Protei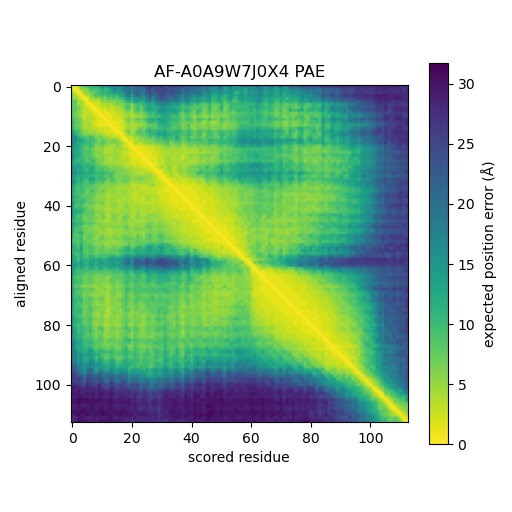n AF-A0A9W7J0X4-F1 (afdb_monomer)

Sequence (113 aa):
MAFIGEAALSKLFDLLLGNSIDAVLSFVADHKQVYDQLQEWKSILPGIKAVLNHAEEKQIKDEAVKTWLDDLQDLAYDADDILDDFAYQELRLKLHNTQAQSRPSKIRKLLST

Structure (mmCIF, N/CA/C/O backbone):
data_AF-A0A9W7J0X4-F1
#
_entry.id   AF-A0A9W7J0X4-F1
#
loop_
_atom_site.group_PDB
_atom_site.id
_atom_site.type_symbol
_atom_site.label_atom_id
_atom_site.label_alt_id
_atom_site.label_comp_id
_atom_site.label_asym_id
_atom_site.label_entity_id
_atom_site.label_seq_id
_atom_site.pdbx_PDB_ins_code
_atom_site.Cartn_x
_atom_site.Cartn_y
_atom_site.Cartn_z
_atom_site.occupancy
_atom_site.B_iso_or_equiv
_atom_site.auth_seq_id
_atom_site.auth_comp_id
_atom_site.auth_asym_id
_atom_site.auth_atom_id
_atom_site.pdbx_PDB_model_num
ATOM 1 N N . MET A 1 1 ? -3.338 -10.470 21.267 1.00 41.97 1 MET A N 1
ATOM 2 C CA . MET A 1 1 ? -3.970 -11.072 20.077 1.00 41.97 1 MET A CA 1
ATOM 3 C C . MET A 1 1 ? -3.805 -10.035 18.990 1.00 41.97 1 MET A C 1
ATOM 5 O O . MET A 1 1 ? -4.494 -9.032 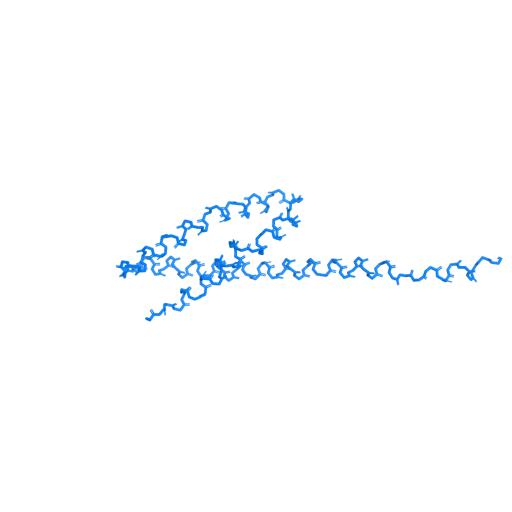19.077 1.00 41.97 1 MET A O 1
ATOM 9 N N . ALA A 1 2 ? -2.841 -10.217 18.090 1.00 49.81 2 ALA A N 1
ATOM 10 C CA . ALA A 1 2 ? -2.682 -9.323 16.946 1.00 49.81 2 ALA A CA 1
ATOM 11 C C . ALA A 1 2 ? -3.828 -9.588 15.962 1.00 49.81 2 ALA A C 1
ATOM 13 O O . ALA A 1 2 ? -4.204 -10.751 15.762 1.00 49.81 2 ALA A O 1
ATOM 14 N N . PHE A 1 3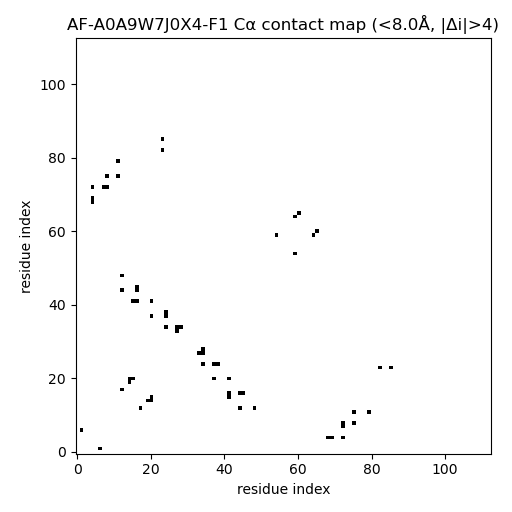 ? -4.427 -8.539 15.406 1.00 56.09 3 PHE A N 1
ATOM 15 C CA . PHE A 1 3 ? -5.473 -8.708 14.396 1.00 56.09 3 PHE A CA 1
ATOM 16 C C . PHE A 1 3 ? -4.822 -9.237 13.111 1.00 56.09 3 PHE A C 1
ATOM 18 O O . PHE A 1 3 ? -3.698 -8.866 12.786 1.00 56.09 3 PHE A O 1
ATOM 25 N N . ILE A 1 4 ? -5.495 -10.110 12.359 1.00 53.53 4 ILE A N 1
ATOM 26 C CA . ILE A 1 4 ? -4.920 -10.689 11.127 1.00 53.53 4 ILE A CA 1
ATOM 27 C C . ILE A 1 4 ? -4.545 -9.578 10.118 1.00 53.53 4 ILE A C 1
ATOM 29 O O . ILE A 1 4 ? -3.535 -9.697 9.426 1.00 53.53 4 ILE A O 1
ATOM 33 N N . GLY A 1 5 ? -5.279 -8.458 10.127 1.00 53.53 5 GLY A N 1
ATOM 34 C CA . GLY A 1 5 ? -4.959 -7.254 9.351 1.00 53.53 5 GLY A CA 1
ATOM 35 C C . GLY A 1 5 ? -3.737 -6.468 9.850 1.00 53.53 5 GLY A C 1
ATOM 36 O O . GLY A 1 5 ? -3.060 -5.842 9.050 1.00 53.53 5 GLY A O 1
ATOM 37 N N . GLU A 1 6 ? -3.371 -6.541 11.131 1.00 63.31 6 GLU A N 1
ATOM 38 C CA . GLU A 1 6 ? -2.225 -5.804 11.696 1.00 63.31 6 GLU A CA 1
ATOM 39 C C . GLU A 1 6 ? -0.890 -6.288 11.105 1.00 63.31 6 GLU A C 1
ATOM 41 O O . GLU A 1 6 ? -0.028 -5.494 10.724 1.00 63.31 6 GLU A O 1
ATOM 46 N N . ALA A 1 7 ? -0.737 -7.608 10.960 1.00 64.69 7 ALA A N 1
ATOM 47 C CA . ALA A 1 7 ? 0.465 -8.213 10.395 1.00 64.69 7 ALA A CA 1
ATOM 48 C C . ALA A 1 7 ? 0.585 -7.971 8.880 1.00 64.69 7 ALA A C 1
ATOM 50 O O . ALA A 1 7 ? 1.686 -7.725 8.380 1.00 64.69 7 ALA A O 1
ATOM 51 N N . ALA A 1 8 ? -0.539 -8.023 8.157 1.00 61.06 8 ALA A N 1
ATOM 52 C CA . ALA A 1 8 ? -0.585 -7.733 6.726 1.00 61.06 8 ALA A CA 1
ATOM 53 C C . ALA A 1 8 ? -0.300 -6.246 6.452 1.00 61.06 8 ALA A C 1
ATOM 55 O O . ALA A 1 8 ? 0.556 -5.923 5.630 1.00 61.06 8 ALA A O 1
ATOM 56 N N . LEU A 1 9 ? -0.925 -5.343 7.214 1.00 68.56 9 LEU A N 1
ATOM 57 C CA . LEU A 1 9 ? -0.731 -3.900 7.082 1.00 68.56 9 LEU A CA 1
ATOM 58 C C . LEU A 1 9 ? 0.670 -3.461 7.504 1.00 68.56 9 LEU A C 1
ATOM 60 O O . LEU A 1 9 ? 1.239 -2.586 6.863 1.00 68.56 9 LEU A O 1
ATOM 64 N N . SER A 1 10 ? 1.275 -4.076 8.524 1.00 73.50 10 SER A N 1
ATOM 65 C CA . SER A 1 10 ? 2.675 -3.787 8.869 1.00 73.50 10 SER A CA 1
ATOM 66 C C . SER A 1 10 ? 3.621 -4.091 7.714 1.00 73.50 10 SER A C 1
ATOM 68 O O . SER A 1 10 ? 4.450 -3.249 7.377 1.00 73.50 10 SER A O 1
ATOM 70 N N . LYS A 1 11 ? 3.464 -5.251 7.061 1.00 72.25 11 LYS A N 1
ATOM 71 C CA . LYS A 1 11 ? 4.258 -5.580 5.872 1.00 72.25 11 LYS A CA 1
ATOM 72 C C . LYS A 1 11 ? 4.018 -4.600 4.734 1.00 72.25 11 LYS A C 1
ATOM 74 O O . LYS A 1 11 ? 4.984 -4.182 4.106 1.00 72.25 11 LYS A O 1
ATOM 79 N N . LEU A 1 12 ? 2.766 -4.207 4.507 1.00 70.31 12 LEU A N 1
ATOM 80 C CA . LEU A 1 12 ? 2.441 -3.193 3.513 1.00 70.31 12 LEU A CA 1
ATOM 81 C C . LEU A 1 12 ? 3.128 -1.861 3.834 1.00 70.31 12 LEU A C 1
ATOM 83 O O . LEU A 1 12 ? 3.720 -1.254 2.953 1.00 70.31 12 LEU A O 1
ATOM 87 N N . PHE A 1 13 ? 3.086 -1.398 5.085 1.00 72.88 13 PHE A N 1
ATOM 88 C CA . PHE A 1 13 ? 3.756 -0.161 5.477 1.00 72.88 13 PHE A CA 1
ATOM 89 C C . PHE A 1 13 ? 5.272 -0.267 5.359 1.00 72.88 13 PHE A C 1
ATOM 91 O O . PHE A 1 13 ? 5.893 0.715 4.982 1.00 72.88 13 PHE A O 1
ATOM 98 N N . ASP A 1 14 ? 5.880 -1.414 5.649 1.00 74.88 14 ASP A N 1
ATOM 99 C CA . ASP A 1 14 ? 7.321 -1.599 5.450 1.00 74.88 14 ASP A CA 1
ATOM 100 C C . ASP A 1 14 ? 7.695 -1.654 3.962 1.00 74.88 14 ASP A C 1
ATOM 102 O O . ASP A 1 14 ? 8.739 -1.136 3.571 1.00 74.88 14 ASP A O 1
ATOM 106 N N . LEU A 1 15 ? 6.839 -2.230 3.117 1.00 70.25 15 LEU A N 1
ATOM 107 C CA . LEU A 1 15 ? 7.024 -2.256 1.669 1.00 70.25 15 LEU A CA 1
ATOM 108 C C . LEU A 1 15 ? 6.838 -0.858 1.060 1.00 70.25 15 LEU A C 1
ATOM 110 O O . LEU A 1 15 ? 7.700 -0.379 0.323 1.00 70.25 15 LEU A O 1
ATOM 114 N N . LEU A 1 16 ? 5.734 -0.188 1.400 1.00 68.81 16 LEU A N 1
ATOM 115 C CA . LEU A 1 16 ? 5.367 1.116 0.861 1.00 68.81 16 LEU A CA 1
ATOM 116 C C . LEU A 1 16 ? 6.193 2.252 1.480 1.00 68.81 16 LEU A C 1
ATOM 118 O O . LEU A 1 16 ? 6.673 3.119 0.774 1.00 68.81 16 LEU A O 1
ATOM 122 N N . LEU A 1 17 ? 6.426 2.293 2.787 1.00 67.62 17 LEU A N 1
ATOM 123 C CA . LEU A 1 17 ? 7.236 3.361 3.403 1.00 67.62 17 LEU A CA 1
ATOM 124 C C . LEU A 1 17 ? 8.735 3.039 3.446 1.00 67.62 17 LEU A C 1
ATOM 126 O O . LEU A 1 17 ? 9.521 3.876 3.893 1.00 67.62 17 LEU A O 1
ATOM 130 N N . GLY A 1 18 ? 9.130 1.843 3.010 1.00 69.38 18 GLY A N 1
ATOM 131 C CA . GLY A 1 18 ? 10.520 1.411 2.961 1.00 69.38 18 GLY A CA 1
ATOM 132 C C . GLY A 1 18 ? 11.197 1.653 1.614 1.00 69.38 18 GLY A C 1
ATOM 133 O O . GLY A 1 18 ? 10.787 2.472 0.794 1.00 69.38 18 GLY A O 1
ATOM 134 N N . ASN A 1 19 ? 12.270 0.896 1.381 1.00 66.44 19 ASN A N 1
ATOM 135 C CA . ASN A 1 19 ? 13.158 1.062 0.227 1.00 66.44 19 ASN A CA 1
ATOM 136 C C . ASN A 1 19 ? 12.475 0.830 -1.138 1.00 66.44 19 ASN A C 1
ATOM 138 O O . ASN A 1 19 ? 12.999 1.285 -2.155 1.00 66.44 19 ASN A O 1
ATOM 142 N N . SER A 1 20 ? 11.342 0.117 -1.181 1.00 69.38 20 SER A N 1
ATOM 143 C CA . SER A 1 20 ? 10.683 -0.264 -2.435 1.00 69.38 20 SER A CA 1
ATOM 144 C C . SER A 1 20 ? 9.969 0.912 -3.107 1.00 69.38 20 SER A C 1
ATOM 146 O O . SER A 1 20 ? 10.119 1.074 -4.316 1.00 69.38 20 SER A O 1
ATOM 148 N N . ILE A 1 21 ? 9.282 1.797 -2.365 1.00 73.81 21 ILE A N 1
ATOM 149 C CA . ILE A 1 21 ? 8.689 3.008 -2.974 1.00 73.81 21 ILE A CA 1
ATOM 150 C C . ILE A 1 21 ? 9.758 3.935 -3.535 1.00 73.81 21 ILE A C 1
ATOM 152 O O . ILE A 1 21 ? 9.547 4.509 -4.597 1.00 73.81 21 ILE A O 1
ATOM 156 N N . ASP A 1 22 ? 10.906 4.087 -2.873 1.00 77.19 22 ASP A N 1
ATOM 157 C CA . ASP A 1 22 ? 11.982 4.928 -3.408 1.00 77.19 22 ASP A CA 1
ATOM 158 C C . ASP A 1 22 ? 12.576 4.341 -4.698 1.00 77.19 22 ASP A C 1
ATOM 160 O O . ASP A 1 22 ? 12.850 5.082 -5.647 1.00 77.19 22 ASP A O 1
ATOM 164 N N . ALA A 1 23 ? 12.690 3.011 -4.786 1.00 75.06 23 ALA A N 1
ATOM 165 C CA . ALA A 1 23 ? 13.070 2.335 -6.023 1.00 75.06 23 ALA A CA 1
ATOM 166 C C . ALA A 1 23 ? 12.044 2.590 -7.143 1.00 75.06 23 ALA A C 1
ATOM 168 O O . ALA A 1 23 ? 12.430 3.006 -8.239 1.00 75.06 23 ALA A O 1
ATOM 169 N N . VAL A 1 24 ? 10.745 2.441 -6.863 1.00 73.19 24 VAL A N 1
ATOM 170 C CA . VAL A 1 24 ? 9.681 2.679 -7.854 1.00 73.19 24 VAL A CA 1
ATOM 171 C C . VAL A 1 24 ? 9.590 4.154 -8.253 1.00 73.19 24 VAL A C 1
ATOM 173 O O . VAL A 1 24 ? 9.506 4.453 -9.440 1.00 73.19 24 VAL A O 1
ATOM 176 N N . LEU A 1 25 ? 9.706 5.093 -7.310 1.00 77.50 25 LEU A N 1
ATOM 177 C CA . LEU A 1 25 ? 9.758 6.534 -7.586 1.00 77.50 25 LEU A CA 1
ATOM 178 C C . LEU A 1 25 ? 10.902 6.896 -8.535 1.00 77.50 25 LEU A C 1
ATOM 180 O O . LEU A 1 25 ? 10.716 7.718 -9.429 1.00 77.50 25 LEU A O 1
ATOM 184 N N . SER A 1 26 ? 12.078 6.286 -8.354 1.00 76.50 26 SER A N 1
ATOM 185 C CA . SER A 1 26 ? 13.234 6.531 -9.223 1.00 76.50 26 SER A CA 1
ATOM 186 C C . SER A 1 26 ? 13.021 6.017 -10.651 1.00 76.50 26 SER A C 1
ATOM 188 O O . SER A 1 26 ? 13.459 6.655 -11.604 1.00 76.50 26 SER A O 1
ATOM 190 N N . PHE A 1 27 ? 12.302 4.903 -10.803 1.00 71.56 27 PHE A N 1
ATOM 191 C CA . PHE A 1 27 ? 11.988 4.295 -12.095 1.00 71.56 27 PHE A CA 1
ATOM 192 C C . PHE A 1 27 ? 10.868 5.041 -12.833 1.00 71.56 27 PHE A C 1
ATOM 194 O O . PHE A 1 27 ? 10.900 5.224 -14.048 1.00 71.56 27 PHE A O 1
ATOM 201 N N . VAL A 1 28 ? 9.877 5.502 -12.076 1.00 76.88 28 VAL A N 1
ATOM 202 C CA . VAL A 1 28 ? 8.696 6.215 -12.563 1.00 76.88 28 VAL A CA 1
ATOM 203 C C . VAL A 1 28 ? 8.950 7.727 -12.663 1.00 76.88 28 VAL A C 1
ATOM 205 O O . VAL A 1 28 ? 8.065 8.471 -13.068 1.00 76.88 28 VAL A O 1
ATOM 208 N N . ALA A 1 29 ? 10.166 8.208 -12.385 1.00 77.94 29 ALA A N 1
ATOM 209 C CA . ALA A 1 29 ? 10.521 9.629 -12.469 1.00 77.94 29 ALA A CA 1
ATOM 210 C C . ALA A 1 29 ? 10.184 10.266 -13.836 1.00 77.94 29 ALA A C 1
ATOM 212 O O . ALA A 1 29 ? 9.787 11.428 -13.895 1.00 77.94 29 ALA A O 1
ATOM 213 N N . ASP A 1 30 ? 10.266 9.493 -14.924 1.00 77.06 30 ASP A N 1
ATOM 214 C CA . ASP A 1 30 ? 9.878 9.926 -16.276 1.00 77.06 30 ASP A CA 1
ATOM 215 C C . ASP A 1 30 ? 8.348 9.956 -16.514 1.00 77.06 30 ASP A C 1
ATOM 217 O O . ASP A 1 30 ? 7.870 10.550 -17.481 1.00 77.06 30 ASP A O 1
ATOM 221 N N . HIS A 1 31 ? 7.553 9.356 -15.625 1.00 78.75 31 HIS A N 1
ATOM 222 C CA . HIS A 1 31 ? 6.091 9.272 -15.680 1.00 78.75 31 HIS A CA 1
ATOM 223 C C . HIS A 1 31 ? 5.454 10.134 -14.584 1.00 78.75 31 HIS A C 1
ATOM 225 O O . HIS A 1 31 ? 4.995 9.644 -13.550 1.00 78.75 31 HIS A O 1
ATOM 231 N N . LYS A 1 32 ? 5.368 11.443 -14.855 1.00 77.88 32 LYS A N 1
ATOM 232 C CA . LYS A 1 32 ? 4.909 12.477 -13.910 1.00 77.88 32 LYS A CA 1
ATOM 233 C C . LYS A 1 32 ? 3.635 12.115 -13.130 1.00 77.88 32 LYS A C 1
ATOM 235 O O . LYS A 1 32 ? 3.585 12.333 -11.928 1.00 77.88 32 LYS A O 1
ATOM 240 N N . GLN A 1 33 ? 2.619 11.559 -13.793 1.00 78.44 33 GLN A N 1
ATOM 241 C CA . GLN A 1 33 ? 1.344 11.229 -13.143 1.00 78.44 33 GLN A CA 1
ATOM 242 C C . GLN A 1 33 ? 1.508 10.173 -12.043 1.00 78.44 33 GLN A C 1
ATOM 244 O O . GLN A 1 33 ? 1.008 10.353 -10.938 1.00 78.44 33 GLN A O 1
ATOM 249 N N . VAL A 1 34 ? 2.224 9.089 -12.336 1.00 77.06 34 VAL A N 1
ATOM 250 C CA . VAL A 1 34 ? 2.404 7.982 -11.390 1.00 77.06 34 VAL A CA 1
ATOM 251 C C . VAL A 1 34 ? 3.393 8.386 -10.290 1.00 77.06 34 VAL A C 1
ATOM 253 O O . VAL A 1 34 ? 3.203 8.020 -9.134 1.00 77.06 34 VAL A O 1
ATOM 256 N N . TYR A 1 35 ? 4.394 9.213 -10.616 1.00 80.88 35 TYR A N 1
ATOM 257 C CA . TYR A 1 35 ? 5.303 9.803 -9.631 1.00 80.88 35 TYR A CA 1
ATOM 258 C C . TYR A 1 35 ? 4.560 10.677 -8.610 1.00 80.88 35 TYR A C 1
ATOM 260 O O . TYR A 1 35 ? 4.745 10.504 -7.405 1.00 80.88 35 TYR A O 1
ATOM 268 N N . ASP A 1 36 ? 3.696 11.582 -9.087 1.00 82.50 36 ASP A N 1
ATOM 269 C CA . ASP A 1 36 ? 2.902 12.471 -8.233 1.00 82.50 36 ASP A CA 1
ATOM 270 C C . ASP A 1 36 ? 1.987 11.649 -7.298 1.00 82.50 36 ASP A C 1
ATOM 272 O O . ASP A 1 36 ? 1.922 11.926 -6.100 1.00 82.50 36 ASP A O 1
ATOM 276 N N . GLN A 1 37 ? 1.358 10.582 -7.811 1.00 81.00 37 GLN A N 1
ATOM 277 C CA . GLN A 1 37 ? 0.524 9.677 -7.009 1.00 81.00 37 GLN A CA 1
ATOM 278 C C . GLN A 1 37 ? 1.332 8.915 -5.946 1.00 81.00 37 GLN A C 1
ATOM 280 O O . GLN A 1 37 ? 0.926 8.866 -4.787 1.00 81.00 37 GLN A O 1
ATOM 285 N N . LEU A 1 38 ? 2.498 8.359 -6.291 1.00 78.50 38 LEU A N 1
ATOM 286 C CA . LEU A 1 38 ? 3.338 7.658 -5.311 1.00 78.50 38 LEU A CA 1
ATOM 287 C C . LEU A 1 38 ? 3.878 8.602 -4.225 1.00 78.50 38 LEU A C 1
ATOM 289 O O . LEU A 1 38 ? 3.993 8.206 -3.064 1.00 78.50 38 LEU A O 1
ATOM 293 N N . GLN A 1 39 ? 4.203 9.850 -4.578 1.00 81.81 39 GLN A N 1
ATOM 294 C CA . GLN A 1 39 ? 4.590 10.876 -3.604 1.00 81.81 39 GLN A CA 1
ATOM 295 C C . GLN A 1 39 ? 3.453 11.207 -2.637 1.00 81.81 39 GLN A C 1
ATOM 297 O O . GLN A 1 39 ? 3.679 11.295 -1.428 1.00 81.81 39 GLN A O 1
ATOM 302 N N . GLU A 1 40 ? 2.232 11.350 -3.150 1.00 83.44 40 GLU A N 1
ATOM 303 C CA . GLU A 1 40 ? 1.044 11.559 -2.325 1.00 83.44 40 GLU A CA 1
ATOM 304 C C . GLU A 1 40 ? 0.851 10.396 -1.340 1.00 83.44 40 GLU A C 1
ATOM 306 O O . GLU A 1 40 ? 0.695 10.612 -0.136 1.00 83.44 40 GLU A O 1
ATOM 311 N N . TRP A 1 41 ? 0.978 9.157 -1.817 1.00 79.69 41 TRP A N 1
ATOM 312 C CA . TRP A 1 41 ? 0.854 7.964 -0.980 1.00 79.69 41 TRP A CA 1
ATOM 313 C C . TRP A 1 41 ? 1.925 7.927 0.112 1.00 79.69 41 TRP A C 1
ATOM 315 O O . TRP A 1 41 ? 1.601 7.714 1.283 1.00 79.69 41 TRP A O 1
ATOM 325 N N . LYS A 1 42 ? 3.184 8.235 -0.232 1.00 78.81 42 LYS A N 1
ATOM 326 C CA . LYS A 1 42 ? 4.298 8.338 0.727 1.00 78.81 42 LYS A CA 1
ATOM 327 C C . LYS A 1 42 ? 4.025 9.370 1.832 1.00 78.81 42 LYS A C 1
ATOM 329 O O . LYS A 1 42 ? 4.477 9.178 2.960 1.00 78.81 42 LYS A O 1
ATOM 334 N N . SER A 1 43 ? 3.266 10.432 1.545 1.00 82.56 43 SER A N 1
ATOM 335 C CA . SER A 1 43 ? 2.878 11.441 2.541 1.00 82.56 43 SER A CA 1
ATOM 336 C C . SER A 1 43 ? 1.673 11.038 3.401 1.00 82.56 43 SER A C 1
ATOM 338 O O . SER A 1 43 ? 1.588 11.478 4.548 1.00 82.56 43 SER A O 1
ATOM 340 N N . ILE A 1 44 ? 0.730 10.248 2.877 1.00 81.38 44 ILE A N 1
ATOM 341 C CA . ILE A 1 44 ? -0.532 9.919 3.568 1.00 81.38 44 ILE A CA 1
ATOM 342 C C . ILE A 1 44 ? -0.391 8.666 4.444 1.00 81.38 44 ILE A C 1
ATOM 344 O O . ILE A 1 44 ? -0.883 8.637 5.576 1.00 81.38 44 ILE A O 1
ATOM 348 N N . LEU A 1 45 ? 0.317 7.646 3.958 1.00 78.25 45 LEU A N 1
ATOM 349 C CA . LEU A 1 45 ? 0.502 6.357 4.636 1.00 78.25 45 LEU A CA 1
ATOM 350 C C . LEU A 1 45 ? 1.024 6.464 6.088 1.00 78.25 45 LEU A C 1
ATOM 352 O O . LEU A 1 45 ? 0.502 5.753 6.949 1.00 78.25 45 LEU A O 1
ATOM 356 N N . PRO A 1 46 ? 1.971 7.360 6.440 1.00 77.56 46 PRO A N 1
ATOM 357 C CA . PRO A 1 46 ? 2.408 7.510 7.829 1.00 77.56 46 PRO A CA 1
ATOM 358 C C . PRO A 1 46 ? 1.279 7.981 8.757 1.00 77.56 46 PRO A C 1
ATOM 360 O O . PRO A 1 46 ? 1.207 7.561 9.912 1.00 77.56 46 PRO A O 1
ATOM 363 N N . GLY A 1 47 ? 0.375 8.828 8.250 1.00 80.69 47 GLY A N 1
ATOM 364 C CA . GLY A 1 47 ? -0.799 9.295 8.986 1.00 80.69 47 GLY A CA 1
ATOM 365 C C . GLY A 1 47 ? -1.797 8.168 9.242 1.00 80.69 47 GLY A C 1
ATOM 366 O O . GLY A 1 47 ? -2.284 8.024 10.361 1.00 80.69 47 GLY A O 1
ATOM 367 N N . ILE A 1 48 ? -2.030 7.316 8.240 1.00 77.75 48 ILE A N 1
ATOM 368 C CA . ILE A 1 48 ? -2.877 6.120 8.367 1.00 77.75 48 ILE A CA 1
ATOM 369 C C . ILE A 1 48 ? -2.305 5.178 9.435 1.00 77.75 48 ILE A C 1
ATOM 371 O O . ILE A 1 48 ? -3.041 4.763 10.328 1.00 77.75 48 ILE A O 1
ATOM 375 N N . LYS A 1 49 ? -0.990 4.914 9.419 1.00 75.94 49 LYS A N 1
ATOM 376 C CA . LYS A 1 49 ? -0.310 4.098 10.443 1.00 75.94 49 LYS A CA 1
ATOM 377 C C . LYS A 1 49 ? -0.478 4.674 11.854 1.00 75.94 49 LYS A C 1
ATOM 379 O O . LYS A 1 49 ? -0.719 3.929 12.800 1.00 75.94 49 LYS A O 1
ATOM 384 N N . ALA A 1 50 ? -0.390 5.997 12.003 1.00 78.12 50 ALA A N 1
ATOM 385 C CA . ALA A 1 50 ? -0.587 6.661 13.291 1.00 78.12 50 ALA A CA 1
ATOM 386 C C . ALA A 1 50 ? -2.034 6.538 13.802 1.00 78.12 50 ALA A C 1
ATOM 388 O O . ALA A 1 50 ? -2.242 6.258 14.983 1.00 78.12 50 ALA A O 1
ATOM 389 N N . VAL A 1 51 ? -3.028 6.702 12.921 1.00 77.75 51 VAL A N 1
ATOM 390 C CA . VAL A 1 51 ? -4.447 6.495 13.257 1.00 77.75 51 VAL A CA 1
ATOM 391 C C . VAL A 1 51 ? -4.701 5.040 13.648 1.00 77.75 51 VAL A C 1
ATOM 393 O O . VAL A 1 51 ? -5.412 4.793 14.621 1.00 77.75 51 VAL A O 1
ATOM 396 N N . LEU A 1 52 ? -4.075 4.090 12.949 1.00 74.44 52 LEU A N 1
ATOM 397 C CA . LEU A 1 52 ? -4.192 2.665 13.242 1.00 74.44 52 LEU A CA 1
ATOM 398 C C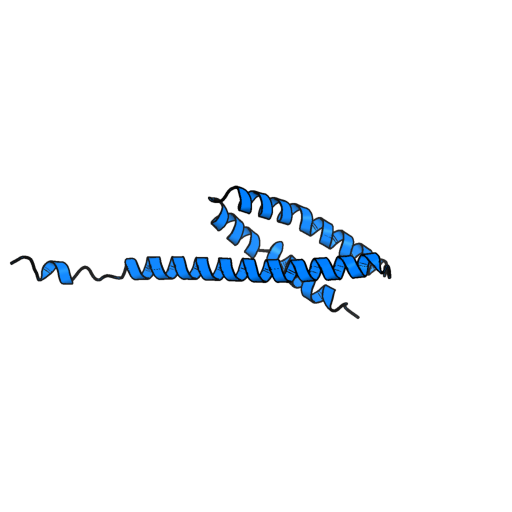 . LEU A 1 52 ? -3.652 2.309 14.626 1.00 74.44 52 LEU A C 1
ATOM 400 O O . LEU A 1 52 ? -4.377 1.737 15.436 1.00 74.44 52 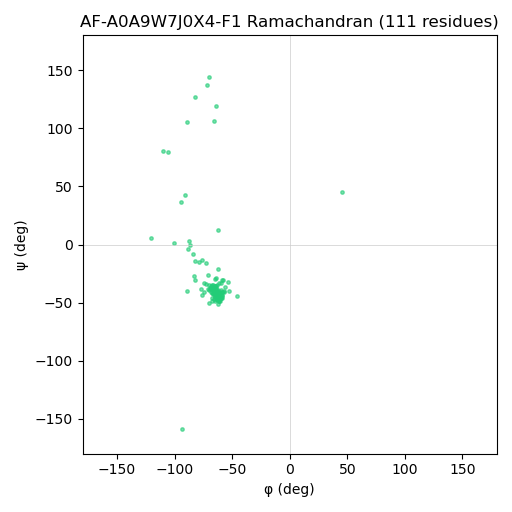LEU A O 1
ATOM 404 N N . ASN A 1 53 ? -2.422 2.736 14.924 1.00 73.69 53 ASN A N 1
ATOM 405 C CA . ASN A 1 53 ? -1.808 2.537 16.235 1.00 73.69 53 ASN A CA 1
ATOM 406 C C . ASN A 1 53 ? -2.670 3.153 17.347 1.00 73.69 53 ASN A C 1
ATOM 408 O O . ASN A 1 53 ? -2.856 2.555 18.404 1.00 73.69 53 ASN A O 1
ATOM 412 N N . HIS A 1 54 ? -3.247 4.333 17.103 1.00 72.31 54 HIS A N 1
ATOM 413 C CA . HIS A 1 54 ? -4.113 4.996 18.074 1.00 72.31 54 HIS A CA 1
ATOM 414 C C . HIS A 1 54 ? -5.444 4.258 18.295 1.00 72.31 54 HIS A C 1
ATOM 416 O O . HIS A 1 54 ? -5.953 4.213 19.419 1.00 72.31 54 HIS A O 1
ATOM 422 N N . ALA A 1 55 ? -6.017 3.684 17.233 1.00 73.19 55 ALA A N 1
ATOM 423 C CA . ALA A 1 55 ? -7.233 2.881 17.307 1.00 73.19 55 ALA A CA 1
ATOM 424 C C . ALA A 1 55 ? -7.000 1.560 18.056 1.00 73.19 55 ALA A C 1
ATOM 426 O O . ALA A 1 55 ? -7.846 1.151 18.857 1.00 73.19 55 ALA A O 1
ATOM 427 N N . GLU A 1 56 ? -5.840 0.935 17.849 1.00 68.06 56 GLU A N 1
ATOM 428 C CA . GLU A 1 56 ? -5.424 -0.285 18.540 1.00 68.06 56 GLU A CA 1
ATOM 429 C C . GLU A 1 56 ? -5.157 -0.043 20.033 1.00 68.06 56 GLU A C 1
ATOM 431 O O . GLU A 1 56 ? -5.728 -0.738 20.877 1.00 68.06 56 GLU A O 1
ATOM 436 N N . GLU A 1 57 ? -4.383 0.992 20.384 1.00 67.44 57 GLU A N 1
ATOM 437 C CA . GLU A 1 57 ? -4.114 1.372 21.782 1.00 67.44 57 GLU A CA 1
ATOM 438 C C . GLU A 1 57 ? -5.405 1.630 22.570 1.00 67.44 57 GLU A C 1
ATOM 440 O O . GLU A 1 57 ? -5.514 1.295 23.753 1.00 67.44 57 GLU A O 1
ATOM 445 N N . LYS A 1 58 ? -6.410 2.213 21.910 1.00 67.50 58 LYS A N 1
ATOM 446 C CA . LYS A 1 58 ? -7.719 2.495 22.506 1.00 67.50 58 LYS A CA 1
ATOM 447 C C . LYS A 1 58 ? -8.706 1.327 22.418 1.00 67.50 58 LYS A C 1
ATOM 449 O O . LYS A 1 58 ? -9.819 1.471 22.922 1.00 67.50 58 LYS A O 1
ATOM 454 N N . GLN A 1 59 ? -8.322 0.192 21.821 1.00 62.75 59 GLN A N 1
ATOM 455 C CA . GLN A 1 59 ? -9.192 -0.960 21.550 1.00 62.75 59 GLN A CA 1
ATOM 456 C C . GLN A 1 59 ? -10.546 -0.533 20.962 1.00 62.75 59 GLN A C 1
ATOM 458 O O . GLN A 1 59 ? -11.606 -0.984 21.411 1.00 62.75 59 GLN A O 1
ATOM 463 N N . ILE A 1 60 ? -10.520 0.385 19.993 1.00 62.00 60 ILE A N 1
ATOM 464 C CA . ILE A 1 60 ? -11.733 0.915 19.371 1.00 62.00 60 ILE A CA 1
ATOM 465 C C . ILE A 1 60 ? -12.411 -0.227 18.607 1.00 62.00 60 ILE A C 1
ATOM 467 O O . ILE A 1 60 ? -11.944 -0.662 17.560 1.00 62.00 60 ILE A O 1
ATOM 471 N N . LYS A 1 61 ? -13.523 -0.731 19.152 1.00 64.50 61 LYS A N 1
ATOM 472 C CA . LYS A 1 61 ? -14.368 -1.777 18.548 1.00 64.50 61 LYS A CA 1
ATOM 473 C C . LYS A 1 61 ? -15.479 -1.167 17.696 1.00 64.50 61 LYS A C 1
ATOM 475 O O . LYS A 1 61 ? -16.634 -1.569 17.801 1.00 64.50 61 LYS A O 1
ATOM 480 N N . ASP A 1 62 ? -15.133 -0.151 16.918 1.00 71.75 62 ASP A N 1
ATOM 481 C CA . ASP A 1 62 ? -16.076 0.470 16.000 1.00 71.75 62 ASP A CA 1
ATOM 482 C C . ASP A 1 62 ? -16.144 -0.369 14.718 1.00 71.75 62 ASP A C 1
ATOM 484 O O . ASP A 1 62 ? -15.121 -0.697 14.110 1.00 71.75 62 ASP A O 1
ATOM 488 N N . GLU A 1 63 ? -17.355 -0.755 14.326 1.00 75.06 63 GLU A N 1
ATOM 489 C CA . GLU A 1 63 ? -17.582 -1.533 13.111 1.00 75.06 63 GLU A CA 1
ATOM 490 C C . GLU A 1 63 ? -17.192 -0.741 11.848 1.00 75.06 63 GLU A C 1
ATOM 492 O O . GLU A 1 63 ? -16.713 -1.325 10.874 1.00 75.06 63 GLU A O 1
ATOM 497 N N . ALA A 1 64 ? -17.291 0.593 11.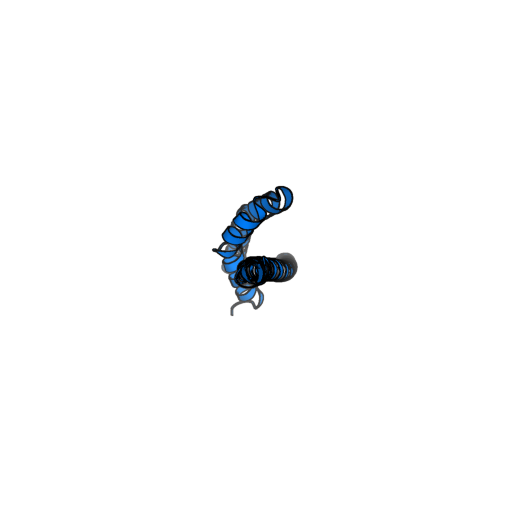885 1.00 75.44 64 ALA A N 1
ATOM 498 C CA . ALA A 1 64 ? -16.846 1.458 10.798 1.00 75.44 64 ALA A CA 1
ATOM 499 C C . ALA A 1 64 ? -15.321 1.419 10.631 1.00 75.44 64 ALA A C 1
ATOM 501 O O . ALA A 1 64 ? -14.825 1.353 9.509 1.00 75.44 64 ALA A O 1
ATOM 502 N N . VAL A 1 65 ? -14.570 1.385 11.739 1.00 73.75 65 VAL A N 1
ATOM 503 C CA . VAL A 1 65 ? -13.102 1.243 11.710 1.00 73.75 65 VAL A CA 1
ATOM 504 C C . VAL A 1 65 ? -12.709 -0.132 11.182 1.00 73.75 65 VAL A C 1
ATOM 506 O O . VAL A 1 65 ? -11.751 -0.242 10.424 1.00 73.75 65 VAL A O 1
ATOM 509 N N . LYS A 1 66 ? -13.467 -1.175 11.538 1.00 73.44 66 LYS A N 1
ATOM 510 C CA . LYS A 1 66 ? -13.247 -2.528 11.022 1.00 73.44 66 LYS A CA 1
ATOM 511 C C . LYS A 1 66 ? -13.482 -2.616 9.510 1.00 73.44 66 LYS A C 1
ATOM 513 O O . LYS A 1 66 ? -12.683 -3.240 8.829 1.00 73.44 66 LYS A O 1
ATOM 518 N N . THR A 1 67 ? -14.541 -1.987 9.004 1.00 79.94 67 THR A N 1
ATOM 519 C CA . THR A 1 67 ? -14.843 -1.953 7.562 1.00 79.94 67 THR A CA 1
ATOM 520 C C . THR A 1 67 ? -13.768 -1.178 6.801 1.00 79.94 67 THR A C 1
ATOM 522 O O . THR A 1 67 ? -13.217 -1.680 5.832 1.00 79.94 67 THR A O 1
ATOM 525 N N . TRP A 1 68 ? -13.382 -0.002 7.304 1.00 82.56 68 TRP A N 1
ATOM 526 C CA . TRP A 1 68 ? -12.308 0.799 6.711 1.00 82.56 68 TRP A CA 1
ATOM 527 C C . TRP A 1 68 ? -10.949 0.077 6.702 1.00 82.56 68 TRP A C 1
ATOM 529 O O . TRP A 1 68 ? -10.153 0.257 5.785 1.00 82.56 68 TRP A O 1
ATOM 539 N N . LEU A 1 69 ? -10.680 -0.749 7.716 1.00 75.75 69 LEU A N 1
ATOM 540 C CA . LEU A 1 69 ? -9.493 -1.600 7.783 1.00 75.75 69 LEU A CA 1
ATOM 541 C C . LEU A 1 69 ? -9.481 -2.707 6.724 1.00 75.75 69 LEU A C 1
ATOM 543 O O . LEU A 1 69 ? -8.413 -3.006 6.196 1.00 75.75 69 LEU A O 1
ATOM 547 N N . ASP A 1 70 ? -10.642 -3.299 6.445 1.00 77.50 70 ASP A N 1
ATOM 548 C CA . ASP A 1 70 ? -10.818 -4.318 5.402 1.00 77.50 70 ASP A CA 1
ATOM 549 C C . ASP A 1 70 ? -10.550 -3.697 4.022 1.00 77.50 70 ASP A C 1
ATOM 551 O O . ASP A 1 70 ? -9.690 -4.173 3.287 1.00 77.50 70 ASP A O 1
ATOM 555 N N . ASP A 1 71 ? -11.154 -2.534 3.740 1.00 81.12 71 ASP A N 1
ATOM 55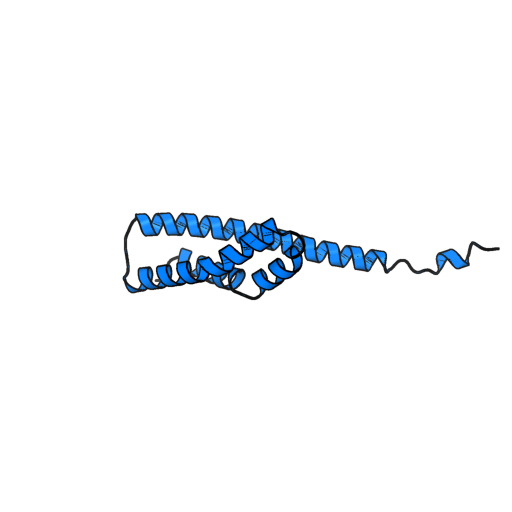6 C CA . ASP A 1 71 ? -10.923 -1.783 2.496 1.00 81.12 71 ASP A CA 1
ATOM 557 C C . ASP A 1 71 ? -9.443 -1.386 2.325 1.00 81.12 71 ASP A C 1
ATOM 559 O O . ASP A 1 71 ? -8.885 -1.425 1.226 1.00 81.12 71 ASP A O 1
ATOM 563 N N . LEU A 1 72 ? -8.780 -0.992 3.421 1.00 78.56 72 LEU A N 1
ATOM 564 C CA . LEU A 1 72 ? -7.356 -0.654 3.407 1.00 78.56 72 LEU A CA 1
ATOM 565 C C . LEU A 1 72 ? -6.484 -1.886 3.139 1.00 78.56 72 LEU A C 1
ATOM 567 O O . LEU A 1 72 ? -5.441 -1.761 2.498 1.00 78.56 72 LEU A O 1
ATOM 571 N N . GLN A 1 73 ? -6.887 -3.056 3.635 1.00 75.25 73 GLN A N 1
ATOM 572 C CA . GLN A 1 73 ? -6.201 -4.315 3.374 1.00 75.25 73 GLN A CA 1
ATOM 573 C C . GLN A 1 73 ? -6.373 -4.757 1.916 1.00 75.25 73 GLN A C 1
ATOM 575 O O . GLN A 1 73 ? -5.404 -5.213 1.316 1.00 75.25 73 GLN A O 1
ATOM 580 N N . ASP A 1 74 ? -7.546 -4.579 1.320 1.00 81.25 74 ASP A N 1
ATOM 581 C CA . ASP A 1 74 ? -7.744 -4.867 -0.103 1.00 81.25 74 ASP A CA 1
ATOM 582 C C . ASP A 1 74 ? -6.872 -3.953 -0.977 1.00 81.25 74 ASP A C 1
ATOM 584 O O . ASP A 1 74 ? -6.121 -4.430 -1.829 1.00 81.25 74 ASP A O 1
ATOM 588 N N . LEU A 1 75 ? -6.849 -2.648 -0.676 1.00 80.12 75 LEU A N 1
ATOM 589 C CA . LEU A 1 75 ? -5.961 -1.696 -1.353 1.00 80.12 75 LEU A CA 1
ATOM 590 C C . LEU A 1 75 ? -4.474 -2.062 -1.188 1.00 80.12 75 LEU A C 1
ATOM 592 O O . LEU A 1 75 ? -3.661 -1.805 -2.077 1.00 80.12 75 LEU A O 1
ATOM 596 N N . ALA A 1 76 ? -4.112 -2.645 -0.044 1.00 74.19 76 ALA A N 1
ATOM 597 C CA . ALA A 1 76 ? -2.766 -3.120 0.236 1.00 74.19 76 ALA A CA 1
ATOM 598 C C . ALA A 1 76 ? -2.340 -4.223 -0.740 1.00 74.19 76 ALA A C 1
ATOM 600 O O . ALA A 1 76 ? -1.237 -4.166 -1.283 1.00 74.19 76 ALA A O 1
ATOM 601 N N . TYR A 1 77 ? -3.218 -5.203 -0.964 1.00 77.06 77 TYR A N 1
ATOM 602 C CA . TYR A 1 77 ? -2.971 -6.297 -1.899 1.00 77.06 77 TYR A CA 1
ATOM 603 C C . TYR A 1 77 ? -2.873 -5.798 -3.339 1.00 77.06 77 TYR A C 1
ATOM 605 O O . TYR A 1 77 ? -1.926 -6.155 -4.033 1.00 77.06 77 TYR A O 1
ATOM 613 N N . ASP A 1 78 ? -3.773 -4.903 -3.751 1.00 80.38 78 ASP A N 1
ATOM 614 C CA . ASP A 1 78 ? -3.715 -4.300 -5.086 1.00 80.38 78 ASP A CA 1
ATOM 615 C C . ASP A 1 78 ? -2.390 -3.550 -5.310 1.00 80.38 78 ASP A C 1
ATOM 617 O O . ASP A 1 78 ? -1.784 -3.629 -6.380 1.00 80.38 78 ASP A O 1
ATOM 621 N N . ALA A 1 79 ? -1.912 -2.821 -4.297 1.00 76.19 79 ALA A N 1
ATOM 622 C CA . ALA A 1 79 ? -0.645 -2.103 -4.373 1.00 76.19 79 ALA A CA 1
ATOM 623 C C . ALA A 1 79 ? 0.569 -3.046 -4.429 1.00 76.19 79 ALA A C 1
ATOM 625 O O . ALA A 1 79 ? 1.497 -2.773 -5.190 1.00 76.19 79 ALA A O 1
ATOM 626 N N . ASP A 1 80 ? 0.571 -4.129 -3.645 1.00 75.94 80 ASP A N 1
ATOM 627 C CA . ASP A 1 80 ? 1.628 -5.152 -3.648 1.00 75.94 80 ASP A CA 1
ATOM 628 C C . ASP A 1 80 ? 1.733 -5.820 -5.029 1.00 75.94 80 ASP A C 1
ATOM 630 O O . ASP A 1 80 ? 2.810 -5.820 -5.624 1.00 75.94 80 ASP A O 1
ATOM 634 N N . ASP A 1 81 ? 0.603 -6.249 -5.604 1.00 81.38 81 ASP A N 1
ATOM 635 C CA . ASP A 1 81 ? 0.540 -6.858 -6.941 1.00 81.38 81 ASP A CA 1
ATOM 636 C C . ASP A 1 81 ? 1.060 -5.911 -8.035 1.00 81.38 81 ASP A C 1
ATOM 638 O O . ASP A 1 81 ? 1.826 -6.312 -8.919 1.00 81.38 81 ASP A O 1
ATOM 642 N N . ILE A 1 82 ? 0.674 -4.631 -7.976 1.00 78.56 82 ILE A N 1
ATOM 643 C CA . ILE A 1 82 ? 1.154 -3.616 -8.920 1.00 78.56 82 ILE A CA 1
ATOM 644 C C . ILE A 1 82 ? 2.672 -3.436 -8.783 1.00 78.56 82 ILE A C 1
ATOM 646 O O . ILE A 1 82 ? 3.382 -3.406 -9.791 1.00 78.56 82 ILE A O 1
ATOM 650 N N . LEU A 1 83 ? 3.185 -3.310 -7.556 1.00 74.62 83 LEU A N 1
ATOM 651 C CA . LEU A 1 83 ? 4.614 -3.114 -7.302 1.00 74.62 83 LEU A CA 1
ATOM 652 C C . LEU A 1 83 ? 5.452 -4.328 -7.720 1.00 74.62 83 LEU A C 1
ATOM 654 O O . LEU A 1 83 ? 6.533 -4.137 -8.286 1.00 74.62 83 LEU A O 1
ATOM 658 N N . ASP A 1 84 ? 4.956 -5.545 -7.504 1.00 74.94 84 ASP A N 1
ATOM 659 C CA . ASP A 1 84 ? 5.605 -6.777 -7.952 1.00 74.94 84 ASP A CA 1
ATOM 660 C C . ASP A 1 84 ? 5.664 -6.863 -9.484 1.00 74.94 84 ASP A C 1
ATOM 662 O O . ASP A 1 84 ? 6.717 -7.200 -10.041 1.00 74.94 84 ASP A O 1
ATOM 666 N N . ASP A 1 85 ? 4.594 -6.482 -10.196 1.00 79.62 85 ASP A N 1
ATOM 667 C CA . ASP A 1 85 ? 4.623 -6.421 -11.664 1.00 79.62 85 ASP A CA 1
ATOM 668 C C . ASP A 1 85 ? 5.635 -5.370 -12.153 1.00 79.62 85 ASP A C 1
ATOM 670 O O . ASP A 1 85 ? 6.437 -5.642 -13.051 1.00 79.62 85 ASP A O 1
ATOM 674 N N . PHE A 1 86 ? 5.708 -4.201 -11.505 1.00 73.06 86 PHE A N 1
ATOM 675 C CA . PHE A 1 86 ? 6.735 -3.198 -11.810 1.00 73.06 86 PHE A CA 1
ATOM 676 C C . PHE A 1 86 ? 8.159 -3.728 -11.588 1.00 73.06 86 PHE A C 1
ATOM 678 O O . PHE A 1 86 ? 9.018 -3.558 -12.461 1.00 73.06 86 PHE A O 1
ATOM 685 N N . ALA A 1 87 ? 8.420 -4.394 -10.460 1.00 70.94 87 ALA A N 1
ATOM 686 C CA . ALA A 1 87 ? 9.722 -4.990 -10.164 1.00 70.94 87 ALA A CA 1
ATOM 687 C C . ALA A 1 87 ? 10.099 -6.068 -11.197 1.00 70.94 87 ALA A C 1
ATOM 689 O O . ALA A 1 87 ? 11.243 -6.129 -11.667 1.00 70.94 87 ALA A O 1
ATOM 690 N N . TYR A 1 88 ? 9.128 -6.881 -11.618 1.00 76.50 88 TYR A N 1
ATOM 691 C CA . TYR A 1 88 ? 9.313 -7.875 -12.668 1.00 76.50 88 TYR A CA 1
ATOM 692 C C . TYR A 1 88 ? 9.649 -7.236 -14.024 1.00 76.50 88 TYR A C 1
ATOM 694 O O . TYR A 1 88 ? 10.592 -7.670 -14.700 1.00 76.50 88 TYR A O 1
ATOM 702 N N . GLN A 1 89 ? 8.935 -6.179 -14.426 1.00 74.81 89 GLN A N 1
ATOM 703 C CA . GLN A 1 89 ? 9.222 -5.455 -15.669 1.00 74.81 89 GLN A CA 1
ATOM 704 C C . GLN A 1 89 ? 10.604 -4.792 -15.640 1.00 74.81 89 GLN A C 1
ATOM 706 O O . GLN A 1 89 ? 11.318 -4.823 -16.649 1.00 74.81 89 GLN A O 1
ATOM 711 N N . GLU A 1 90 ? 11.026 -4.247 -14.496 1.00 71.88 90 GLU A N 1
ATOM 712 C CA . GLU A 1 90 ? 12.362 -3.670 -14.332 1.00 71.88 90 GLU A CA 1
ATOM 713 C C . GLU A 1 90 ? 13.456 -4.729 -14.551 1.00 71.88 90 GLU A C 1
ATOM 715 O O . GLU A 1 90 ? 14.391 -4.532 -15.341 1.00 71.88 90 GLU A O 1
ATOM 720 N N . LEU A 1 91 ? 13.315 -5.891 -13.904 1.00 72.25 91 LEU A N 1
ATOM 721 C CA . LEU A 1 91 ? 14.232 -7.017 -14.066 1.00 72.25 91 LEU A CA 1
ATOM 722 C C . LEU A 1 91 ? 14.284 -7.485 -15.527 1.00 72.25 91 LEU A C 1
ATOM 724 O O . LEU A 1 91 ? 15.364 -7.725 -16.079 1.00 72.25 91 LEU A O 1
ATOM 728 N N . ARG A 1 92 ? 13.121 -7.573 -16.176 1.00 76.69 92 ARG A N 1
ATOM 729 C CA . ARG A 1 92 ? 12.996 -7.983 -17.576 1.00 76.69 92 ARG A CA 1
ATOM 730 C C . ARG A 1 92 ? 13.682 -7.002 -18.528 1.00 76.69 92 ARG A C 1
ATOM 732 O O . ARG A 1 92 ? 14.392 -7.441 -19.435 1.00 76.69 92 ARG A O 1
ATOM 739 N N . LEU A 1 93 ? 13.534 -5.694 -18.308 1.00 74.00 93 LEU A N 1
ATOM 740 C CA . LEU A 1 93 ? 14.202 -4.656 -19.098 1.00 74.00 93 LEU A CA 1
ATOM 741 C C . LEU A 1 93 ? 15.731 -4.728 -18.952 1.00 74.00 93 LEU A C 1
ATOM 743 O O . LEU A 1 93 ? 16.453 -4.700 -19.955 1.00 74.00 93 LEU A O 1
ATOM 747 N N . LYS A 1 94 ? 16.233 -4.883 -17.719 1.00 73.12 94 LYS A N 1
ATOM 748 C CA . LYS A 1 94 ? 17.670 -5.059 -17.437 1.00 73.12 94 LYS A CA 1
ATOM 749 C C . LYS A 1 94 ? 18.236 -6.296 -18.151 1.00 73.12 94 LYS A C 1
ATOM 751 O O . LYS A 1 94 ? 19.296 -6.219 -18.781 1.00 73.12 94 LYS A O 1
ATOM 756 N N . LEU A 1 95 ? 17.516 -7.420 -18.119 1.00 75.00 95 LEU A N 1
ATOM 757 C CA . LEU A 1 95 ? 17.926 -8.667 -18.774 1.00 75.00 95 LEU A CA 1
ATOM 758 C C . LEU A 1 95 ? 17.993 -8.525 -20.303 1.00 75.00 95 LEU A C 1
ATOM 760 O O . LEU A 1 95 ? 19.003 -8.891 -20.908 1.00 75.00 95 LEU A O 1
ATOM 764 N N . HIS A 1 96 ? 16.973 -7.930 -20.928 1.00 64.69 96 HIS A N 1
ATOM 765 C CA . HIS A 1 96 ? 16.955 -7.693 -22.377 1.00 64.69 96 HIS A CA 1
ATOM 766 C C . HIS A 1 96 ? 18.090 -6.763 -22.839 1.00 64.69 96 HIS A C 1
ATOM 768 O O . HIS A 1 96 ? 18.748 -7.046 -23.845 1.00 64.69 96 HIS A O 1
ATOM 774 N N . ASN A 1 97 ? 18.386 -5.702 -22.082 1.00 60.88 97 ASN A N 1
ATOM 775 C CA . ASN A 1 97 ? 19.511 -4.811 -22.383 1.00 60.88 97 ASN A CA 1
ATOM 776 C C . ASN A 1 97 ? 20.870 -5.524 -22.278 1.00 60.88 97 ASN A C 1
ATOM 778 O O . ASN A 1 97 ? 21.755 -5.297 -23.104 1.00 60.88 97 ASN A O 1
ATOM 782 N N . THR A 1 98 ? 21.020 -6.448 -21.327 1.00 59.25 98 THR A N 1
ATOM 783 C CA . THR A 1 98 ? 22.252 -7.238 -21.163 1.00 59.25 98 THR A CA 1
ATOM 784 C C . THR A 1 98 ? 22.446 -8.234 -22.317 1.00 59.25 98 THR A C 1
ATOM 786 O O . THR A 1 98 ? 23.557 -8.424 -22.815 1.00 59.25 98 THR A O 1
ATOM 789 N N . GLN A 1 99 ? 21.360 -8.833 -22.815 1.00 53.66 99 GLN A N 1
ATOM 790 C CA . GLN A 1 99 ? 21.401 -9.785 -23.931 1.00 53.66 99 GLN A CA 1
ATOM 791 C C . GLN A 1 99 ? 21.680 -9.104 -25.284 1.00 53.66 99 GLN A C 1
ATOM 793 O O . GLN A 1 99 ? 22.401 -9.659 -26.117 1.00 53.66 99 GLN A O 1
ATOM 798 N N . ALA A 1 100 ? 21.200 -7.871 -25.485 1.00 51.41 100 ALA A N 1
ATOM 799 C CA . ALA A 1 100 ? 21.499 -7.066 -26.672 1.00 51.41 100 ALA A CA 1
ATOM 800 C C . ALA A 1 100 ? 22.990 -6.681 -26.783 1.00 51.41 100 ALA A C 1
ATOM 802 O O . ALA A 1 100 ? 23.513 -6.563 -27.895 1.00 51.41 100 ALA A O 1
ATOM 803 N N . GLN A 1 101 ? 23.694 -6.545 -25.653 1.00 51.97 101 GLN A N 1
ATOM 804 C CA . GLN A 1 101 ? 25.139 -6.282 -25.616 1.00 51.97 101 GLN A CA 1
ATOM 805 C C . GLN A 1 101 ? 26.008 -7.544 -25.772 1.00 51.97 101 GLN A C 1
ATOM 807 O O . GLN A 1 101 ? 27.188 -7.435 -26.103 1.00 51.97 101 GLN A O 1
ATOM 812 N N . SER A 1 102 ? 25.433 -8.745 -25.637 1.00 49.81 102 SER A N 1
ATOM 813 C CA . SER A 1 102 ? 26.125 -10.035 -25.802 1.00 49.81 102 SER A CA 1
ATOM 814 C C . SER A 1 102 ? 25.996 -10.615 -27.222 1.00 49.81 102 SER A C 1
ATOM 816 O O . SER A 1 102 ? 25.882 -11.823 -27.425 1.00 49.81 102 SER A O 1
ATOM 818 N N . ARG A 1 103 ? 26.005 -9.770 -28.263 1.00 52.84 103 ARG A N 1
ATOM 819 C CA . ARG A 1 103 ? 26.262 -10.240 -29.637 1.00 52.84 103 ARG A CA 1
ATOM 820 C C . ARG A 1 103 ? 27.773 -10.174 -29.868 1.00 52.84 103 ARG A C 1
ATOM 822 O O . ARG A 1 103 ? 28.291 -9.072 -30.054 1.00 52.84 103 ARG A O 1
ATOM 829 N N . PRO A 1 104 ? 28.511 -11.302 -29.880 1.00 52.09 104 PRO A N 1
ATOM 830 C CA . PRO A 1 104 ? 29.941 -11.261 -30.125 1.00 52.09 104 PRO A CA 1
ATOM 831 C C . PRO A 1 104 ? 30.159 -10.747 -31.548 1.00 52.09 104 PRO A C 1
ATOM 833 O O . PRO A 1 104 ? 29.747 -11.359 -32.533 1.00 52.09 104 PRO A O 1
ATOM 836 N N . SER A 1 105 ? 30.845 -9.616 -31.665 1.00 59.88 105 SER A N 1
ATOM 837 C CA . SER A 1 105 ? 31.206 -8.931 -32.912 1.00 59.88 105 SER A CA 1
ATOM 838 C C . SER A 1 105 ? 32.127 -9.745 -33.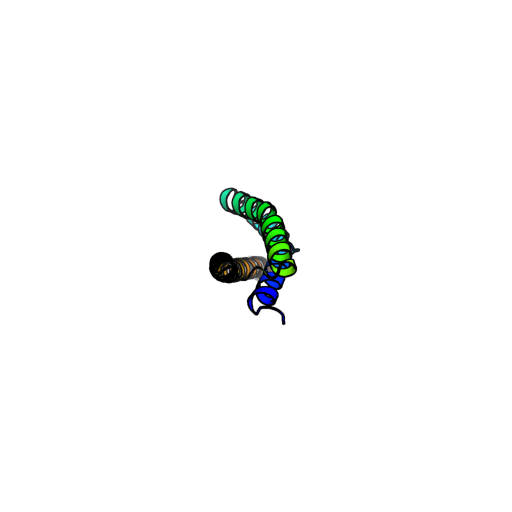844 1.00 59.88 105 SER A C 1
ATOM 840 O O . SER A 1 105 ? 32.644 -9.223 -34.830 1.00 59.88 105 SER A O 1
ATOM 842 N N . LYS A 1 106 ? 32.312 -11.046 -33.586 1.00 54.91 106 LYS A N 1
ATOM 843 C CA . LYS A 1 106 ? 33.233 -11.933 -34.305 1.00 54.91 106 LYS A CA 1
ATOM 844 C C . LYS A 1 106 ? 32.724 -12.431 -35.659 1.00 54.91 106 LYS A C 1
ATOM 846 O O . LYS A 1 106 ? 33.539 -12.875 -36.455 1.00 54.91 106 LYS A O 1
ATOM 851 N N . ILE A 1 107 ? 31.431 -12.306 -35.964 1.00 58.00 107 ILE A N 1
ATOM 852 C CA . ILE A 1 107 ? 30.878 -12.796 -37.244 1.00 58.00 107 ILE A CA 1
ATOM 853 C C . ILE A 1 107 ? 31.072 -11.778 -38.384 1.00 58.00 107 ILE A C 1
ATOM 855 O O . ILE A 1 107 ? 31.238 -12.160 -39.537 1.00 58.00 107 ILE A O 1
ATOM 859 N N . ARG A 1 108 ? 31.163 -10.473 -38.085 1.00 56.94 108 ARG A N 1
ATOM 860 C CA . ARG A 1 108 ? 31.339 -9.434 -39.121 1.00 56.94 108 ARG A CA 1
ATOM 861 C C . ARG A 1 108 ? 32.739 -9.403 -39.748 1.00 56.94 108 ARG A C 1
ATOM 863 O O . ARG A 1 108 ? 32.893 -8.822 -40.812 1.00 56.94 108 ARG A O 1
ATOM 870 N N . LYS A 1 109 ? 33.742 -10.042 -39.130 1.00 58.28 109 LYS A N 1
ATOM 871 C CA . LYS A 1 109 ? 35.109 -10.135 -39.681 1.00 58.28 109 LYS A CA 1
ATOM 872 C C . LYS A 1 109 ? 35.307 -11.280 -40.682 1.00 58.28 109 LYS A C 1
ATOM 874 O O . LYS A 1 109 ? 36.362 -11.340 -41.296 1.00 5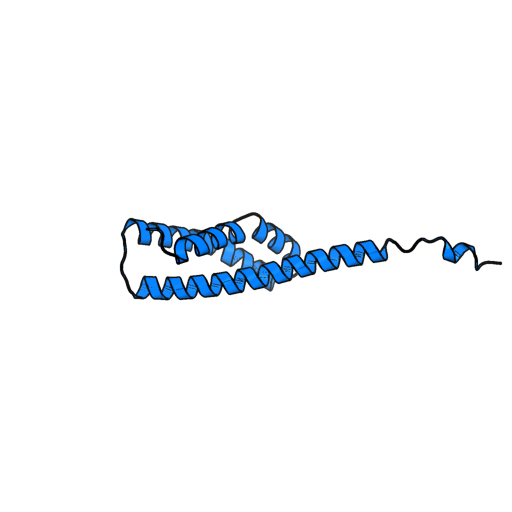8.28 109 LYS A O 1
ATOM 879 N N . LEU A 1 110 ? 34.331 -12.178 -40.842 1.00 60.59 110 LEU A N 1
ATOM 880 C CA . LEU A 1 110 ? 34.457 -13.354 -41.718 1.00 60.59 110 LEU A CA 1
ATOM 881 C C . LEU A 1 110 ? 33.761 -13.192 -43.077 1.00 60.59 110 LEU A C 1
ATOM 883 O O . LEU A 1 110 ? 33.791 -14.117 -43.877 1.00 60.59 110 LEU A O 1
ATOM 887 N N . LEU A 1 111 ? 33.145 -12.035 -43.341 1.00 60.84 111 LEU A N 1
ATOM 888 C CA . LEU A 1 111 ? 32.386 -11.779 -44.573 1.00 60.84 111 LEU A CA 1
ATOM 889 C C . LEU A 1 111 ? 32.921 -10.601 -45.406 1.00 60.84 111 LEU A C 1
ATOM 891 O O . LEU A 1 111 ? 32.296 -10.246 -46.397 1.00 60.84 111 LEU A O 1
ATOM 895 N N . SER A 1 112 ? 34.059 -9.999 -45.039 1.00 48.84 112 SER A N 1
ATOM 896 C CA . SER A 1 112 ? 34.753 -9.030 -45.901 1.00 48.84 112 SER A CA 1
ATOM 897 C C . SER A 1 112 ? 36.002 -9.680 -46.502 1.00 48.84 112 SER A C 1
ATOM 899 O O . SER A 1 112 ? 37.106 -9.525 -45.978 1.00 48.84 112 SER A O 1
ATOM 901 N N . THR A 1 113 ? 35.800 -10.483 -47.544 1.00 49.66 113 THR A N 1
ATOM 902 C CA . THR A 1 113 ? 36.841 -10.854 -48.515 1.00 49.66 113 THR A CA 1
ATOM 903 C C . THR A 1 113 ? 36.633 -10.021 -49.765 1.00 49.66 113 THR A C 1
ATOM 905 O O . THR A 1 113 ? 35.450 -9.829 -50.125 1.00 49.66 113 THR A O 1
#

Foldseek 3Di:
DQDPLNVLLVVLCCCLLHDLLVVVLVVCVVVVVVNVVSVVCNVCSVVVVVVVVVCVVVVPPDVVVVVVSVVVSVVSVVVVVVSVVVVVVVVVVVVVVVVVVPPPPVVVVVPDD

Organism: Hibiscus trionum (NCBI:txid183268)

Radius of gyration: 21.91 Å; Cα contacts (8 Å, |Δi|>4): 32; chains: 1; bounding box: 54×26×71 Å

Mean predicted aligned error: 12.2 Å

Solvent-accessible surface area (backbone atoms only — not comparable to full-atom values): 6555 Å² total; per-residue (Å²): 134,84,53,81,62,54,64,53,49,50,52,43,48,51,44,53,74,33,72,54,41,58,54,49,44,66,71,32,58,88,40,60,72,62,29,53,51,52,53,50,47,64,66,46,51,62,55,54,53,51,52,48,54,53,38,58,78,65,62,63,84,47,68,68,59,53,51,54,49,51,56,51,49,53,53,43,52,56,50,50,56,53,49,51,52,50,54,50,52,51,53,49,53,55,50,54,57,54,54,70,70,66,62,76,76,71,67,72,73,77,72,75,126

pLDDT: mean 70.77, std 9.54, range [41.97, 83.44]

Secondary structure (DSSP, 8-state):
---HHHHHHHHHHHHHHSHHHHHHHHHGGG-HHHHHHHHHHHHHHHHHHHHHHHHHHTT---HHHHHHHHHHHHHHHHHHHHHHHHHHHHHHHHHHHHHHH---TTSTTSS--

InterPro domains:
  IPR041118 Disease resistance, N-terminal [PF18052] (7-100)